Protein AF-A0A6G3WZG9-F1 (afdb_monomer_lite)

Structure (mmCIF, N/CA/C/O backbone):
data_AF-A0A6G3WZG9-F1
#
_entry.id   AF-A0A6G3WZG9-F1
#
loop_
_atom_site.group_PDB
_atom_site.id
_atom_site.type_symbol
_atom_site.label_atom_id
_atom_site.label_alt_id
_atom_site.label_comp_id
_atom_site.label_asym_id
_atom_site.label_entity_id
_atom_site.label_seq_id
_atom_site.pdbx_PDB_ins_code
_atom_site.Cartn_x
_atom_site.Cartn_y
_atom_site.Cartn_z
_atom_site.occupancy
_atom_site.B_iso_or_equiv
_atom_site.auth_seq_id
_atom_site.auth_comp_id
_atom_site.auth_asym_id
_atom_site.auth_atom_id
_atom_site.pdbx_PDB_model_num
ATOM 1 N N . GLU A 1 1 ? 1.146 6.046 -1.693 1.00 61.22 1 GLU A N 1
ATOM 2 C CA . GLU A 1 1 ? 2.500 6.052 -1.093 1.00 61.22 1 GLU A CA 1
ATOM 3 C C . GLU A 1 1 ? 3.085 7.460 -1.019 1.00 61.22 1 GLU A C 1
ATOM 5 O O . GLU A 1 1 ? 2.537 8.367 -1.633 1.00 61.22 1 GLU A O 1
ATOM 10 N N . GLY A 1 2 ? 4.173 7.631 -0.258 1.00 67.00 2 GLY A N 1
ATOM 11 C CA . GLY A 1 2 ? 5.075 8.790 -0.346 1.00 67.00 2 GLY A CA 1
ATOM 12 C C . GLY A 1 2 ? 4.648 10.094 0.324 1.00 67.00 2 GLY A C 1
ATOM 13 O O . GLY A 1 2 ? 5.417 11.047 0.303 1.00 67.00 2 GLY A O 1
ATOM 14 N N . VAL A 1 3 ? 3.491 10.124 0.986 1.00 78.00 3 VAL A N 1
ATOM 15 C CA . VAL A 1 3 ? 3.119 11.210 1.903 1.00 78.00 3 VAL A CA 1
ATOM 16 C C . VAL A 1 3 ? 3.317 10.735 3.342 1.00 78.00 3 VAL A C 1
ATOM 18 O O . VAL A 1 3 ? 2.882 9.639 3.723 1.00 78.00 3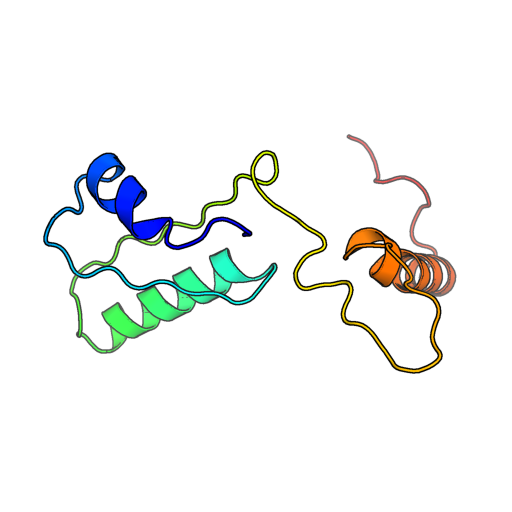 VAL A O 1
ATOM 21 N N . MET A 1 4 ? 4.010 11.544 4.143 1.00 81.62 4 MET A N 1
ATOM 22 C CA . MET A 1 4 ? 4.183 11.281 5.570 1.00 81.62 4 MET A CA 1
ATOM 23 C C . MET A 1 4 ? 2.895 11.608 6.323 1.00 81.62 4 MET A C 1
ATOM 25 O O . MET A 1 4 ? 2.277 12.637 6.085 1.00 81.62 4 MET A O 1
ATOM 29 N N . MET A 1 5 ? 2.506 10.699 7.218 1.00 86.50 5 MET A N 1
ATOM 30 C CA . MET A 1 5 ? 1.321 10.806 8.081 1.00 86.50 5 MET A CA 1
ATOM 31 C C . MET A 1 5 ? 0.026 11.318 7.398 1.00 86.50 5 MET A C 1
ATOM 33 O O . MET A 1 5 ? -0.577 12.280 7.882 1.00 86.50 5 MET A O 1
ATOM 37 N N . PRO A 1 6 ? -0.445 10.717 6.282 1.00 86.69 6 PRO A N 1
ATOM 38 C CA . PRO A 1 6 ? -1.661 11.167 5.615 1.00 86.69 6 PRO A CA 1
ATOM 39 C C . PRO A 1 6 ? -2.914 11.008 6.485 1.00 86.69 6 PRO A C 1
ATOM 41 O O . PRO A 1 6 ? -3.901 11.705 6.267 1.00 86.69 6 PRO A O 1
ATOM 44 N N . GLU A 1 7 ? -2.873 10.153 7.508 1.00 87.69 7 GLU A N 1
ATOM 45 C CA . GLU A 1 7 ? -3.929 10.011 8.508 1.00 87.69 7 GLU A CA 1
ATOM 46 C C . GLU A 1 7 ? -4.306 11.331 9.200 1.00 87.69 7 GLU A C 1
ATOM 48 O O . GLU A 1 7 ? -5.461 11.477 9.586 1.00 87.69 7 GLU A O 1
ATOM 53 N N . LEU A 1 8 ? -3.392 12.305 9.306 1.00 86.00 8 LEU A N 1
ATOM 54 C CA . LEU A 1 8 ? -3.664 13.581 9.977 1.00 86.00 8 LEU A CA 1
ATOM 55 C C . LEU A 1 8 ? -4.674 14.447 9.213 1.00 86.00 8 LEU A C 1
ATOM 57 O O . LEU A 1 8 ? -5.582 14.998 9.827 1.00 86.00 8 LEU A O 1
ATOM 61 N N . TYR A 1 9 ? -4.549 14.544 7.885 1.00 88.31 9 TYR A N 1
ATOM 62 C CA . TYR A 1 9 ? -5.513 15.293 7.068 1.00 88.31 9 TYR A CA 1
ATOM 63 C C . TYR A 1 9 ? -6.685 14.422 6.601 1.00 88.31 9 TYR A C 1
ATOM 65 O O . TYR A 1 9 ? -7.787 14.927 6.394 1.00 88.31 9 TYR A O 1
ATOM 73 N N . LEU A 1 10 ? -6.482 13.107 6.455 1.00 91.56 10 LEU A N 1
ATOM 74 C CA . LEU A 1 10 ? -7.559 12.189 6.083 1.00 91.56 10 LEU A CA 1
ATOM 75 C C . LEU A 1 10 ? -8.565 11.988 7.219 1.00 91.56 10 LEU A C 1
ATOM 77 O O . LEU A 1 10 ? -9.741 11.788 6.932 1.00 91.56 10 LEU A O 1
ATOM 81 N N . ALA A 1 11 ? -8.150 12.048 8.488 1.00 93.31 11 ALA A N 1
ATOM 82 C CA . ALA A 1 11 ? -9.076 11.878 9.607 1.00 93.31 11 ALA A CA 1
ATOM 83 C C . ALA A 1 11 ? -10.201 12.924 9.594 1.00 93.31 11 ALA A C 1
ATOM 85 O O . ALA A 1 11 ? -11.361 12.567 9.794 1.00 93.31 11 ALA A O 1
ATOM 86 N N . ASP A 1 12 ? -9.878 14.187 9.317 1.00 94.00 12 ASP A N 1
ATOM 87 C CA . ASP A 1 12 ? -10.875 15.253 9.188 1.00 94.00 12 ASP A CA 1
ATOM 88 C C . ASP A 1 12 ? -11.722 15.085 7.921 1.00 94.00 12 ASP A C 1
ATOM 90 O O . ASP A 1 12 ? -12.946 14.980 8.000 1.00 94.00 12 ASP A O 1
ATOM 94 N N . ALA A 1 13 ? -11.071 14.909 6.765 1.00 93.50 13 ALA A N 1
ATOM 95 C CA . ALA A 1 13 ? -11.748 14.748 5.476 1.00 93.50 13 ALA A CA 1
ATOM 96 C C . ALA A 1 13 ? -12.725 13.554 5.427 1.00 93.50 13 ALA A C 1
ATOM 98 O O . ALA A 1 13 ? -13.692 13.572 4.665 1.00 93.50 13 ALA A O 1
ATOM 99 N N . LEU A 1 14 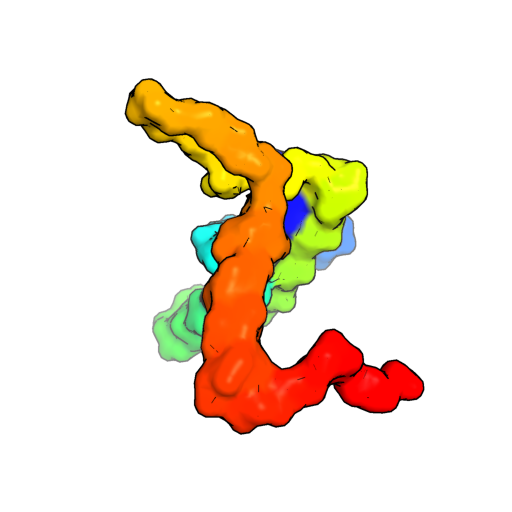? -12.484 12.513 6.230 1.00 93.88 14 LEU A N 1
ATOM 100 C CA . LEU A 1 14 ? -13.326 11.315 6.319 1.00 93.88 14 LEU A CA 1
ATOM 101 C C . LEU A 1 14 ? -14.363 11.372 7.456 1.00 93.88 14 LEU A C 1
ATOM 103 O O . LEU A 1 14 ? -15.089 10.395 7.659 1.00 93.88 14 LEU A O 1
ATOM 107 N N . GLY A 1 15 ? -14.427 12.454 8.241 1.00 94.81 15 GLY A N 1
ATOM 108 C CA . GLY A 1 15 ? -15.287 12.515 9.432 1.00 94.81 15 GLY A CA 1
ATOM 109 C C . GLY A 1 15 ? -14.915 11.461 10.488 1.00 94.81 15 GLY A C 1
ATOM 110 O O . GLY A 1 15 ? -15.776 10.868 11.157 1.00 94.81 15 GLY A O 1
ATOM 111 N N . ALA A 1 16 ? -13.621 11.163 10.593 1.00 94.69 16 ALA A N 1
ATOM 112 C CA . ALA A 1 16 ? -13.043 10.156 11.475 1.00 94.69 16 ALA A CA 1
ATOM 113 C C . ALA A 1 16 ? -12.278 10.758 12.667 1.00 94.69 16 ALA A C 1
ATOM 115 O O . ALA A 1 16 ? -11.655 10.013 13.421 1.00 94.69 16 ALA A O 1
ATOM 116 N N . VAL A 1 17 ? -12.347 12.078 12.880 1.00 94.62 17 VAL A N 1
ATOM 117 C CA . VAL A 1 17 ? -11.748 12.747 14.047 1.00 94.62 17 VAL A CA 1
ATOM 118 C C . VAL A 1 17 ? -12.196 12.063 15.343 1.00 94.62 17 VAL A C 1
ATOM 120 O O . VAL A 1 17 ? -13.384 11.839 15.572 1.00 94.62 17 VAL A O 1
ATOM 123 N N . GLY A 1 18 ? -11.224 11.691 16.180 1.00 93.38 18 GLY A N 1
ATOM 124 C CA . GLY A 1 18 ? -11.454 10.990 17.447 1.00 93.38 18 GLY A CA 1
ATOM 125 C C . GLY A 1 18 ? -11.732 9.485 17.327 1.00 93.38 18 GLY A C 1
ATOM 126 O O . GLY A 1 18 ? -11.862 8.820 18.354 1.00 93.38 18 GLY A O 1
ATOM 127 N N . LYS A 1 19 ? -11.801 8.918 16.114 1.00 94.50 19 LYS A N 1
ATOM 128 C CA . LYS A 1 19 ? -11.902 7.464 15.908 1.00 94.50 19 LYS A CA 1
ATOM 129 C C . LYS A 1 19 ? -10.506 6.831 15.807 1.00 94.50 19 LYS A C 1
ATOM 131 O O . LYS A 1 19 ? -9.579 7.483 15.327 1.00 94.50 19 LYS A O 1
ATOM 136 N N . PRO A 1 20 ? -10.341 5.557 16.210 1.00 93.50 20 PRO A N 1
ATOM 137 C CA . PRO A 1 20 ? -9.097 4.828 15.984 1.00 93.50 20 PRO A CA 1
ATOM 138 C C . PRO A 1 20 ? -8.732 4.788 14.495 1.00 93.50 20 PRO A C 1
ATOM 140 O O . PRO A 1 20 ? -9.554 4.411 13.660 1.00 93.50 20 PRO A O 1
ATOM 143 N N . MET A 1 21 ? -7.487 5.148 14.184 1.00 92.62 21 MET A N 1
ATOM 144 C CA . MET A 1 21 ? -6.925 5.132 12.834 1.00 92.62 21 MET A CA 1
ATOM 145 C C . MET A 1 21 ? -5.739 4.172 12.802 1.00 92.62 21 MET A C 1
ATOM 147 O O . MET A 1 21 ? -4.805 4.304 13.592 1.00 92.62 21 MET A O 1
ATOM 151 N N . LEU A 1 22 ? -5.772 3.210 11.881 1.00 93.25 22 LEU A N 1
ATOM 152 C CA . LEU A 1 22 ? -4.685 2.262 11.656 1.00 93.25 22 LEU A CA 1
ATOM 153 C C . LEU A 1 22 ? -4.150 2.436 10.239 1.00 93.25 22 LEU A C 1
ATOM 155 O O . LEU A 1 22 ? -4.893 2.315 9.266 1.00 93.25 22 LEU A O 1
ATOM 159 N N . ARG A 1 23 ? -2.845 2.679 10.124 1.00 91.62 23 ARG A N 1
ATOM 160 C CA . ARG A 1 23 ? -2.152 2.757 8.840 1.00 91.62 23 ARG A CA 1
ATOM 161 C C . ARG A 1 23 ? -1.520 1.410 8.498 1.00 91.62 23 ARG A C 1
ATOM 163 O O . ARG A 1 23 ? -0.759 0.863 9.289 1.00 91.62 23 ARG A O 1
ATOM 170 N N . VAL A 1 24 ? -1.787 0.917 7.290 1.00 93.06 24 VAL A N 1
ATOM 171 C CA . VAL A 1 24 ? -1.165 -0.288 6.719 1.00 93.06 24 VAL A CA 1
ATOM 172 C C . VAL A 1 24 ? -0.247 0.129 5.569 1.00 93.06 24 VAL A C 1
ATOM 174 O O . VAL A 1 24 ? -0.626 0.957 4.742 1.00 93.06 24 VAL A O 1
ATOM 177 N N . HIS A 1 25 ? 0.970 -0.421 5.518 1.00 88.69 25 HIS A N 1
ATOM 178 C CA . HIS A 1 25 ? 1.943 -0.121 4.465 1.00 88.69 25 HIS A CA 1
ATOM 179 C C . HIS A 1 25 ? 2.623 -1.397 3.957 1.00 88.69 25 HIS A C 1
ATOM 181 O O . HIS A 1 25 ? 3.425 -1.999 4.663 1.00 88.69 25 HIS A O 1
ATOM 187 N N . THR A 1 26 ? 2.316 -1.800 2.724 1.00 90.69 26 THR A N 1
ATOM 188 C CA . THR A 1 26 ? 2.811 -3.035 2.084 1.00 90.69 26 THR A CA 1
ATOM 189 C C . THR A 1 26 ? 3.150 -2.810 0.603 1.00 90.69 26 THR A C 1
ATOM 191 O O . THR A 1 26 ? 2.897 -3.654 -0.261 1.00 90.69 26 THR A O 1
ATOM 194 N N . ALA A 1 27 ? 3.713 -1.637 0.299 1.00 86.25 27 ALA A N 1
ATOM 195 C CA . ALA A 1 27 ? 4.031 -1.190 -1.056 1.00 86.25 27 ALA A CA 1
ATOM 196 C C . ALA A 1 27 ? 2.809 -1.255 -1.998 1.00 86.25 27 ALA A C 1
ATOM 198 O O . ALA A 1 27 ? 1.705 -0.866 -1.615 1.00 86.25 27 ALA A O 1
ATOM 199 N N . GLY A 1 28 ? 2.956 -1.815 -3.201 1.00 86.44 28 GLY A N 1
ATOM 200 C CA . GLY A 1 28 ? 1.862 -1.938 -4.175 1.00 86.44 28 GLY A CA 1
ATOM 201 C C . GLY A 1 28 ? 0.663 -2.787 -3.721 1.00 86.44 28 GLY A C 1
ATOM 202 O O . GLY A 1 28 ? -0.361 -2.798 -4.396 1.00 86.44 28 GLY A O 1
ATOM 203 N N . SER A 1 29 ? 0.749 -3.488 -2.583 1.00 92.94 29 SER A N 1
ATOM 204 C CA . SER A 1 29 ? -0.334 -4.341 -2.065 1.00 92.94 29 SER A CA 1
ATOM 205 C C . SER A 1 29 ? -1.186 -3.703 -0.959 1.00 92.94 29 SER A C 1
ATOM 207 O O . SER A 1 29 ? -2.077 -4.367 -0.425 1.00 92.94 29 SER A O 1
ATOM 209 N N . VAL A 1 30 ? -0.971 -2.416 -0.639 1.00 93.00 30 VAL A N 1
ATOM 210 C CA . VAL A 1 30 ? -1.637 -1.712 0.478 1.00 93.00 30 VAL A CA 1
ATOM 211 C C . VAL A 1 30 ? -3.150 -1.900 0.480 1.00 93.00 30 VAL A C 1
ATOM 213 O O . VAL A 1 30 ? -3.705 -2.223 1.527 1.00 93.00 30 VAL A O 1
ATOM 216 N N . GLY A 1 31 ? -3.829 -1.754 -0.662 1.00 94.12 31 GLY A N 1
ATOM 217 C CA . GLY A 1 31 ? -5.286 -1.920 -0.723 1.00 94.12 31 GLY A CA 1
ATOM 218 C C . GLY A 1 31 ? -5.754 -3.307 -0.274 1.00 94.12 31 GLY A C 1
ATOM 219 O O . GLY A 1 31 ? -6.618 -3.417 0.597 1.00 94.12 31 GLY A O 1
ATOM 220 N N . GLY A 1 32 ? -5.123 -4.363 -0.793 1.00 96.25 32 GLY A N 1
ATOM 221 C CA . GLY A 1 32 ? -5.431 -5.744 -0.416 1.00 96.25 32 GLY A CA 1
ATOM 222 C C . GLY A 1 32 ? -5.091 -6.037 1.044 1.00 96.25 32 GLY A C 1
ATOM 223 O O . GLY A 1 32 ? -5.931 -6.541 1.789 1.00 96.25 32 GLY A O 1
ATOM 224 N N . SER A 1 33 ? -3.892 -5.659 1.495 1.00 97.31 33 SER A N 1
ATOM 225 C CA . SER A 1 33 ? -3.480 -5.855 2.889 1.00 97.31 33 SER A CA 1
ATOM 226 C C . SER A 1 33 ? -4.388 -5.110 3.872 1.00 97.31 33 SER A C 1
ATOM 228 O O . SER A 1 33 ? -4.715 -5.652 4.923 1.00 97.31 33 SER A O 1
ATOM 230 N N . THR A 1 34 ? -4.849 -3.903 3.531 1.00 96.94 34 THR A N 1
ATOM 231 C CA . THR A 1 34 ? -5.754 -3.118 4.390 1.00 96.94 34 THR A CA 1
ATOM 232 C C . THR A 1 34 ? -7.114 -3.800 4.527 1.00 96.94 34 THR A C 1
ATOM 234 O O . THR A 1 34 ? -7.654 -3.866 5.632 1.00 96.94 34 THR A O 1
ATOM 237 N N . ALA A 1 35 ? -7.648 -4.364 3.438 1.00 97.56 35 ALA A N 1
ATOM 238 C CA . ALA A 1 35 ? -8.891 -5.134 3.478 1.00 97.56 35 ALA A CA 1
ATOM 239 C C . ALA A 1 35 ? -8.753 -6.390 4.355 1.00 97.56 35 ALA A C 1
ATOM 241 O O . ALA A 1 35 ? -9.627 -6.669 5.176 1.00 97.56 35 ALA A O 1
ATOM 242 N N . LEU A 1 36 ? -7.630 -7.108 4.247 1.00 98.06 36 LEU A N 1
ATOM 243 C CA . LEU A 1 36 ? -7.350 -8.278 5.086 1.00 98.06 36 LEU A CA 1
ATOM 244 C C . LEU A 1 36 ? -7.209 -7.910 6.569 1.00 98.06 36 LEU A C 1
ATOM 246 O O . LEU A 1 36 ? -7.739 -8.610 7.431 1.00 98.06 36 LEU A O 1
ATOM 250 N N . VAL A 1 37 ? -6.533 -6.806 6.892 1.00 98.06 37 VAL A N 1
ATOM 251 C CA . VAL A 1 37 ? -6.431 -6.316 8.276 1.00 98.06 37 VAL A CA 1
ATOM 252 C C . VAL A 1 37 ? -7.815 -5.974 8.835 1.00 98.06 37 VAL A C 1
ATOM 254 O O . VAL A 1 37 ? -8.152 -6.411 9.934 1.00 98.06 37 VAL A O 1
ATOM 257 N N . ALA A 1 38 ? -8.649 -5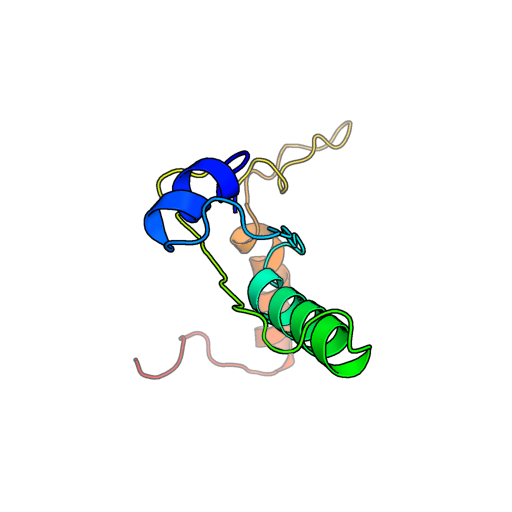.263 8.074 1.00 98.12 38 ALA A N 1
ATOM 258 C CA . ALA A 1 38 ? -10.007 -4.931 8.499 1.00 98.12 38 ALA A CA 1
ATOM 259 C C . ALA A 1 38 ? -10.878 -6.180 8.709 1.00 98.12 38 ALA A C 1
ATOM 261 O O . ALA A 1 38 ? -11.574 -6.277 9.722 1.00 98.12 38 ALA A O 1
ATOM 262 N N . ALA A 1 39 ? -10.791 -7.161 7.805 1.00 98.38 39 ALA A N 1
ATOM 263 C CA . ALA A 1 39 ? -11.483 -8.439 7.946 1.00 98.38 39 ALA A CA 1
ATOM 264 C C . ALA A 1 39 ? -11.080 -9.159 9.243 1.00 98.38 39 ALA A C 1
ATOM 266 O O . ALA A 1 39 ? -11.949 -9.635 9.972 1.00 98.38 39 ALA A O 1
ATOM 267 N N . ASN A 1 40 ? -9.786 -9.166 9.581 1.00 98.44 40 ASN A N 1
ATOM 268 C CA . ASN A 1 40 ? -9.297 -9.738 10.836 1.00 98.44 40 ASN A CA 1
ATOM 269 C C . ASN A 1 40 ? -9.827 -8.991 12.070 1.00 98.44 40 ASN A C 1
ATOM 271 O O . ASN A 1 40 ? -10.234 -9.636 13.033 1.00 98.44 40 ASN A O 1
ATOM 275 N N . LEU A 1 41 ? -9.887 -7.654 12.048 1.00 98.38 41 LEU A N 1
ATOM 276 C CA . LEU A 1 41 ? -10.429 -6.858 13.162 1.00 98.38 41 LEU A CA 1
ATOM 277 C C . LEU A 1 41 ? -11.919 -7.133 13.411 1.00 98.38 41 LEU A C 1
ATOM 279 O O . LEU A 1 41 ? -12.351 -7.193 14.566 1.00 98.38 41 LEU A O 1
ATOM 283 N N . VAL A 1 42 ? -12.695 -7.325 12.341 1.00 98.44 42 VAL A N 1
ATOM 284 C CA . VAL A 1 42 ? -14.114 -7.699 12.436 1.00 98.44 42 VAL A CA 1
ATOM 285 C C . VAL A 1 42 ? -14.264 -9.143 12.916 1.00 98.44 42 VAL A C 1
ATOM 287 O O . VAL A 1 42 ? -15.022 -9.400 13.852 1.00 98.44 42 VAL A O 1
ATOM 290 N N . ALA A 1 43 ? -13.515 -10.083 12.334 1.00 98.62 43 ALA A N 1
ATOM 291 C CA . ALA A 1 43 ? -13.568 -11.500 12.698 1.00 98.62 43 ALA A CA 1
ATOM 292 C C . ALA A 1 43 ? -13.162 -11.744 14.162 1.00 98.62 43 ALA A C 1
ATOM 294 O O . ALA A 1 43 ? -13.815 -12.513 14.867 1.00 98.62 43 ALA A O 1
ATOM 295 N N . ALA A 1 44 ? -12.144 -11.029 14.649 1.00 98.56 44 ALA A N 1
ATOM 296 C CA . ALA A 1 44 ? -11.698 -11.065 16.040 1.00 98.56 44 ALA A CA 1
ATOM 297 C C . ALA A 1 44 ? -12.621 -10.292 17.005 1.00 98.56 44 ALA A C 1
ATOM 299 O O . ALA A 1 44 ? -12.340 -10.232 18.200 1.00 98.56 44 ALA A O 1
ATOM 300 N N . ARG A 1 45 ? -13.715 -9.692 16.506 1.00 98.06 45 ARG A N 1
ATOM 301 C CA . ARG A 1 45 ? -14.667 -8.862 17.267 1.00 98.06 45 ARG A CA 1
ATOM 302 C C . ARG A 1 45 ? -14.028 -7.672 17.994 1.00 98.06 45 ARG A C 1
ATOM 304 O O . ARG A 1 45 ? -14.610 -7.154 18.943 1.00 98.06 45 ARG A O 1
ATOM 311 N N . VAL A 1 46 ? -12.872 -7.203 17.525 1.00 98.19 46 VAL A N 1
ATOM 312 C CA . VAL A 1 46 ? -12.233 -5.978 18.033 1.00 98.19 46 VAL A CA 1
ATOM 313 C C . VAL A 1 46 ? -13.102 -4.767 17.689 1.00 98.19 46 VAL A C 1
ATOM 315 O O . VAL A 1 46 ? -13.319 -3.884 18.519 1.00 98.19 46 VAL A O 1
ATOM 318 N N . HIS A 1 47 ? -13.663 -4.755 16.476 1.00 97.69 47 HIS A N 1
ATOM 319 C CA . HIS A 1 47 ? -14.604 -3.738 16.015 1.00 97.69 47 HIS A CA 1
ATOM 320 C C . HIS A 1 47 ? -15.798 -4.379 15.302 1.00 97.69 47 HIS A C 1
ATOM 322 O O . HIS A 1 47 ? -15.644 -5.337 14.551 1.00 97.69 47 HIS A O 1
ATOM 328 N N . ARG A 1 48 ? -17.000 -3.817 15.490 1.00 97.75 48 ARG A N 1
ATOM 329 C CA . ARG A 1 48 ? -18.218 -4.264 14.783 1.00 97.75 48 ARG A CA 1
ATOM 330 C C . ARG A 1 48 ? -18.210 -3.875 13.302 1.00 97.75 48 ARG A C 1
ATOM 332 O O . ARG A 1 48 ? -18.796 -4.563 12.472 1.00 97.75 48 ARG A O 1
ATOM 339 N N . THR A 1 49 ? -17.595 -2.743 12.977 1.00 96.81 49 THR A N 1
ATOM 340 C CA . THR A 1 49 ? -17.541 -2.189 11.622 1.00 96.81 49 THR A CA 1
ATOM 341 C C . THR A 1 49 ? -16.236 -1.424 11.467 1.00 96.81 49 THR A C 1
ATOM 343 O O . THR A 1 49 ? -15.842 -0.696 12.378 1.00 96.81 49 THR A O 1
ATOM 346 N N . VAL A 1 50 ? -15.576 -1.594 10.324 1.00 97.75 50 VAL A N 1
ATOM 347 C CA . VAL A 1 50 ? -14.311 -0.937 9.982 1.00 97.75 50 VAL A CA 1
ATOM 348 C C . VAL A 1 50 ? -14.457 -0.321 8.592 1.00 97.75 50 VAL A C 1
ATOM 350 O O . VAL A 1 50 ? -14.948 -0.984 7.682 1.00 97.75 50 VAL A O 1
ATOM 353 N N . LEU A 1 51 ? -14.044 0.939 8.431 1.00 96.38 51 LEU A N 1
ATOM 354 C CA . LEU A 1 51 ? -13.898 1.572 7.120 1.00 96.38 51 LEU A CA 1
ATOM 355 C C . LEU A 1 51 ? -12.484 1.299 6.599 1.00 96.38 51 LEU A C 1
ATOM 357 O O . LEU A 1 51 ? -11.504 1.661 7.247 1.00 96.38 51 LEU A O 1
ATOM 361 N N . THR A 1 52 ? -12.386 0.686 5.424 1.00 96.19 52 THR A N 1
ATOM 362 C CA . THR A 1 52 ? -11.117 0.440 4.734 1.00 96.19 52 THR A CA 1
ATOM 363 C C . THR A 1 52 ? -10.963 1.422 3.584 1.00 96.19 52 THR A C 1
ATOM 365 O O . THR A 1 52 ? -11.841 1.515 2.730 1.00 96.19 52 THR A O 1
ATOM 368 N N . LEU A 1 53 ? -9.833 2.128 3.544 1.00 93.62 53 LEU A N 1
ATOM 369 C CA . LEU A 1 53 ? -9.496 3.069 2.482 1.00 93.62 53 LEU A CA 1
ATOM 370 C C . LEU A 1 53 ? -8.044 2.853 2.046 1.00 93.62 53 LEU A C 1
ATOM 372 O O . LEU A 1 53 ? -7.154 2.716 2.882 1.00 93.62 53 LEU A O 1
ATOM 376 N N . ALA A 1 54 ? -7.815 2.845 0.736 1.00 92.50 54 ALA A N 1
ATOM 377 C CA . ALA A 1 54 ? -6.488 2.921 0.143 1.00 92.50 54 ALA A CA 1
ATOM 378 C C . ALA A 1 54 ? -6.376 4.248 -0.608 1.00 92.50 54 ALA A C 1
ATOM 380 O O . ALA A 1 54 ? -7.289 4.628 -1.337 1.00 92.50 54 ALA A O 1
ATOM 381 N N . PHE A 1 55 ? -5.269 4.957 -0.406 1.00 88.38 55 PHE A N 1
ATOM 382 C CA . PHE A 1 55 ? -5.051 6.279 -0.975 1.00 88.38 55 PHE A CA 1
ATOM 383 C C . PHE A 1 55 ? -3.650 6.390 -1.565 1.00 88.38 55 PHE A C 1
ATOM 385 O O . PHE A 1 55 ? -2.650 6.000 -0.949 1.00 88.38 55 PHE A O 1
ATOM 392 N N . GLU A 1 56 ? -3.582 6.987 -2.747 1.00 88.25 56 GLU A N 1
ATOM 393 C CA . GLU A 1 56 ? -2.335 7.317 -3.404 1.00 88.25 56 GLU A CA 1
ATOM 394 C C . GLU A 1 56 ? -2.461 8.635 -4.163 1.00 88.25 56 GLU A C 1
ATOM 396 O O . GLU A 1 56 ? -3.389 8.838 -4.940 1.00 88.25 56 GLU A O 1
ATOM 401 N N . LYS A 1 57 ? -1.489 9.523 -3.947 1.00 87.25 57 LYS A N 1
ATOM 402 C CA . LYS A 1 57 ? -1.345 10.776 -4.682 1.00 87.25 57 LYS A CA 1
ATOM 403 C C . LYS A 1 57 ? 0.073 10.867 -5.215 1.00 87.25 57 LYS A C 1
ATOM 405 O O . LYS A 1 57 ? 0.931 11.548 -4.662 1.00 87.25 57 LYS A O 1
ATOM 410 N N . GLN A 1 58 ? 0.325 10.104 -6.276 1.00 83.69 58 GLN A N 1
ATOM 411 C CA . GLN A 1 58 ? 1.667 9.939 -6.834 1.00 83.69 58 GLN A CA 1
ATOM 412 C C . GLN A 1 58 ? 2.271 11.270 -7.321 1.00 83.69 58 GLN A C 1
ATOM 414 O O . GLN A 1 58 ? 3.485 11.430 -7.294 1.00 83.69 58 GLN A O 1
ATOM 419 N N . SER A 1 59 ? 1.435 12.247 -7.694 1.00 87.88 59 SER A N 1
ATOM 420 C CA . SER A 1 59 ? 1.865 13.596 -8.091 1.00 87.88 59 SER A CA 1
ATOM 421 C C . SER A 1 59 ? 2.539 14.400 -6.973 1.00 87.88 59 SER A C 1
ATOM 423 O O . SER A 1 59 ? 3.233 15.366 -7.261 1.00 87.88 59 SER A O 1
ATOM 425 N N . GLU A 1 60 ? 2.326 14.029 -5.708 1.00 87.00 60 GLU A N 1
ATOM 426 C CA . GLU A 1 60 ? 2.910 14.677 -4.521 1.00 87.00 60 GLU A CA 1
ATOM 427 C C . GLU A 1 60 ? 3.815 13.707 -3.744 1.00 87.00 60 GLU A C 1
ATOM 429 O O . GLU A 1 60 ? 4.039 13.856 -2.545 1.00 87.00 60 GLU A O 1
ATOM 434 N N . SER A 1 61 ? 4.316 12.679 -4.427 1.00 76.62 61 SER A N 1
ATOM 435 C CA . SER A 1 61 ? 5.144 11.616 -3.864 1.00 76.62 61 SER A CA 1
ATOM 436 C C . SER A 1 61 ? 6.530 11.615 -4.508 1.00 76.62 61 SER A C 1
ATOM 438 O O . SER A 1 61 ? 6.723 12.093 -5.624 1.00 76.62 61 SER A O 1
ATOM 440 N N . ASN A 1 62 ? 7.501 11.006 -3.828 1.00 77.25 62 ASN A N 1
ATOM 441 C CA . ASN A 1 62 ? 8.756 10.589 -4.439 1.00 77.25 62 ASN A CA 1
ATOM 442 C C . ASN A 1 62 ? 8.733 9.068 -4.651 1.00 77.25 62 ASN A C 1
ATOM 444 O O . ASN A 1 62 ? 9.133 8.305 -3.770 1.00 77.25 62 ASN A O 1
ATOM 448 N N . ALA A 1 63 ? 8.299 8.632 -5.838 1.00 71.56 63 ALA A N 1
ATOM 449 C CA . ALA A 1 63 ? 8.197 7.212 -6.201 1.00 71.56 63 ALA A CA 1
ATOM 450 C C . ALA A 1 63 ? 9.542 6.454 -6.147 1.00 71.56 63 ALA A C 1
ATOM 452 O O . ALA A 1 63 ? 9.568 5.227 -6.150 1.00 71.56 63 ALA A O 1
ATOM 453 N N . MET A 1 64 ? 10.669 7.169 -6.078 1.00 71.69 64 MET A N 1
ATOM 454 C CA . MET A 1 64 ? 12.011 6.586 -6.038 1.00 71.69 64 MET A CA 1
ATOM 455 C C . MET A 1 64 ? 12.540 6.361 -4.621 1.00 71.69 64 MET A C 1
ATOM 457 O O . MET A 1 64 ? 13.479 5.581 -4.449 1.00 71.69 64 MET A O 1
ATOM 461 N N . TRP A 1 65 ? 11.934 7.005 -3.616 1.00 65.00 65 TRP A N 1
ATOM 462 C CA . TRP A 1 65 ? 12.431 7.074 -2.237 1.00 65.00 65 TRP A CA 1
ATOM 463 C C . TRP A 1 65 ? 12.699 5.698 -1.605 1.00 65.00 65 TRP A C 1
ATOM 465 O O . TRP A 1 65 ? 13.682 5.533 -0.891 1.00 65.00 65 TRP A O 1
ATOM 475 N N . GLY A 1 66 ? 11.864 4.697 -1.901 1.00 67.38 66 GLY A N 1
ATOM 476 C CA . GLY A 1 66 ? 12.015 3.330 -1.384 1.00 67.38 66 GLY A CA 1
ATOM 477 C C . GLY A 1 66 ? 12.624 2.322 -2.362 1.00 67.38 66 GLY A C 1
ATOM 478 O O . GLY A 1 66 ? 12.803 1.165 -1.998 1.00 67.38 66 GLY A O 1
ATOM 479 N N . LEU A 1 67 ? 12.909 2.727 -3.602 1.00 70.12 67 LEU A N 1
ATOM 480 C CA . LEU A 1 67 ? 13.248 1.805 -4.696 1.00 70.12 67 LEU A CA 1
ATOM 481 C C . LEU A 1 67 ? 14.676 1.977 -5.224 1.00 70.12 67 LEU A C 1
ATOM 483 O O . LEU A 1 67 ? 15.156 1.129 -5.968 1.00 70.12 67 LEU A O 1
ATOM 487 N N . SER A 1 68 ? 15.368 3.052 -4.841 1.00 66.25 68 SER A N 1
ATOM 488 C CA . SER A 1 68 ? 16.761 3.319 -5.235 1.00 66.25 68 SER A CA 1
ATOM 489 C C . SER A 1 68 ? 17.690 3.344 -4.024 1.00 66.25 68 SER A C 1
ATOM 491 O O . SER A 1 68 ? 18.320 4.359 -3.735 1.00 66.25 68 SER A O 1
ATOM 493 N N . LEU A 1 69 ? 17.759 2.230 -3.292 1.00 67.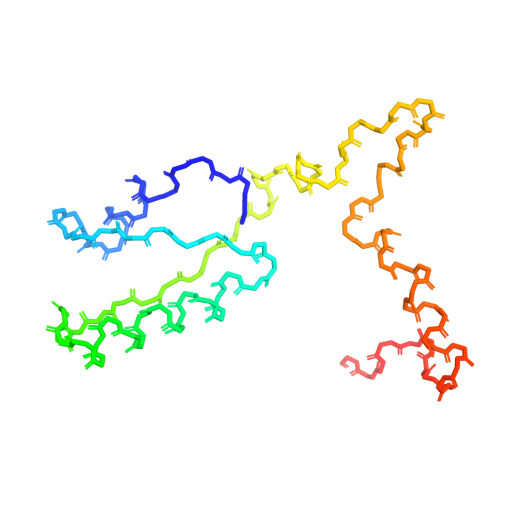69 69 LEU A N 1
ATOM 494 C CA . LEU A 1 69 ? 18.706 2.105 -2.185 1.00 67.69 69 LEU A CA 1
ATOM 495 C C . LEU A 1 69 ? 20.151 2.118 -2.721 1.00 67.69 69 LEU A C 1
ATOM 497 O O . LEU A 1 69 ? 20.430 1.446 -3.718 1.00 67.69 69 LEU A O 1
ATOM 501 N N . PRO A 1 70 ? 21.078 2.855 -2.083 1.00 70.69 70 PRO A N 1
ATOM 502 C CA . PRO A 1 70 ? 22.476 2.852 -2.486 1.00 70.69 70 PRO A CA 1
ATOM 503 C C . PRO A 1 70 ? 23.087 1.475 -2.206 1.00 70.69 70 PRO A C 1
ATOM 505 O O . PRO A 1 70 ? 23.247 1.074 -1.054 1.00 70.69 70 PRO A O 1
ATOM 508 N N . VAL A 1 71 ? 23.437 0.751 -3.268 1.00 79.12 71 VAL A N 1
ATOM 509 C CA . VAL A 1 71 ? 24.207 -0.495 -3.180 1.00 79.12 71 VAL A CA 1
ATOM 510 C C . VAL A 1 71 ? 25.687 -0.145 -3.387 1.00 79.12 71 VAL A C 1
ATOM 512 O O . VAL A 1 71 ? 26.009 0.488 -4.398 1.00 79.12 71 VAL A O 1
ATOM 515 N N . PRO A 1 72 ? 26.599 -0.504 -2.460 1.00 85.00 72 PRO A N 1
ATOM 516 C CA . PRO A 1 72 ? 28.020 -0.195 -2.601 1.00 85.00 72 PRO A CA 1
ATOM 517 C C . PRO A 1 72 ? 28.587 -0.678 -3.938 1.00 85.00 72 PRO A C 1
ATOM 519 O O . PRO A 1 72 ? 28.338 -1.808 -4.351 1.00 85.00 72 PRO A O 1
ATOM 522 N N . PHE A 1 73 ? 29.370 0.183 -4.593 1.00 86.25 73 PHE A N 1
ATOM 523 C CA . PHE A 1 73 ? 30.049 -0.098 -5.867 1.00 86.25 73 PHE A CA 1
ATOM 524 C C . PHE A 1 73 ? 29.121 -0.401 -7.059 1.00 86.25 73 PHE A C 1
ATOM 526 O O . PHE A 1 73 ? 29.594 -0.864 -8.096 1.00 86.25 73 PHE A O 1
ATOM 533 N N . GLN A 1 74 ? 27.824 -0.096 -6.956 1.00 80.25 74 GLN A N 1
ATOM 534 C CA . GLN A 1 74 ? 26.863 -0.235 -8.048 1.00 80.25 74 GLN A CA 1
ATOM 535 C C . GLN A 1 74 ? 26.377 1.139 -8.522 1.00 80.25 74 GLN A C 1
ATOM 537 O O . GLN A 1 74 ? 26.061 2.016 -7.718 1.00 80.25 74 GLN A O 1
ATOM 542 N N . GLN A 1 75 ? 26.282 1.327 -9.841 1.00 76.94 75 GLN A N 1
ATOM 543 C CA . GLN A 1 75 ? 25.653 2.522 -10.404 1.00 76.94 75 GLN A CA 1
ATOM 544 C C . GLN A 1 75 ? 24.163 2.569 -10.012 1.00 76.94 75 GLN A C 1
ATOM 546 O O . GLN A 1 75 ? 23.468 1.557 -10.170 1.00 76.94 75 GLN A O 1
ATOM 551 N N . PRO A 1 76 ? 23.647 3.712 -9.516 1.00 70.31 76 PRO A N 1
ATOM 552 C CA . PRO A 1 76 ? 22.226 3.865 -9.236 1.00 70.31 76 PRO A CA 1
ATOM 553 C C . PRO A 1 76 ? 21.407 3.665 -10.513 1.00 70.31 76 PRO A C 1
ATOM 555 O O . PRO A 1 76 ? 21.530 4.422 -11.469 1.00 70.31 76 PRO A O 1
ATOM 558 N N . LEU A 1 77 ? 20.550 2.642 -10.523 1.00 70.75 77 LEU A N 1
ATOM 559 C CA . LEU A 1 77 ? 19.732 2.301 -11.689 1.00 70.75 77 LEU A CA 1
ATOM 560 C C . LEU A 1 77 ? 18.656 3.357 -11.993 1.00 70.75 77 LEU A C 1
ATOM 562 O O . LEU A 1 77 ? 18.174 3.397 -13.117 1.00 70.75 77 LEU A O 1
ATOM 566 N N . LEU A 1 78 ? 18.274 4.187 -11.007 1.00 70.00 78 LEU A N 1
ATOM 567 C CA . LEU A 1 78 ? 17.244 5.240 -11.102 1.00 70.00 78 LEU A CA 1
ATOM 568 C C . LEU A 1 78 ? 15.978 4.803 -11.873 1.00 70.00 78 LEU A C 1
ATOM 570 O O . LEU A 1 78 ? 15.301 5.608 -12.504 1.00 70.00 78 LEU A O 1
ATOM 574 N N . ALA A 1 79 ? 15.646 3.514 -11.804 1.00 72.50 79 ALA A N 1
ATOM 575 C CA . ALA A 1 79 ? 14.718 2.875 -12.730 1.00 72.50 79 ALA A CA 1
ATOM 576 C C . ALA A 1 79 ? 13.267 2.832 -12.210 1.00 72.50 79 ALA A C 1
ATOM 578 O O . ALA A 1 79 ? 12.336 2.560 -12.970 1.00 72.50 79 ALA A O 1
ATOM 579 N N . GLY A 1 80 ? 13.067 3.068 -10.907 1.00 78.69 80 GLY A N 1
ATOM 580 C CA . GLY A 1 80 ? 11.789 2.860 -10.223 1.00 78.69 80 GLY A CA 1
ATOM 581 C C . GLY A 1 80 ? 11.294 1.417 -10.345 1.00 78.69 80 GLY A C 1
ATOM 582 O O . GLY A 1 80 ? 11.983 0.546 -10.877 1.00 78.69 80 GLY A O 1
ATOM 583 N N . ALA A 1 81 ? 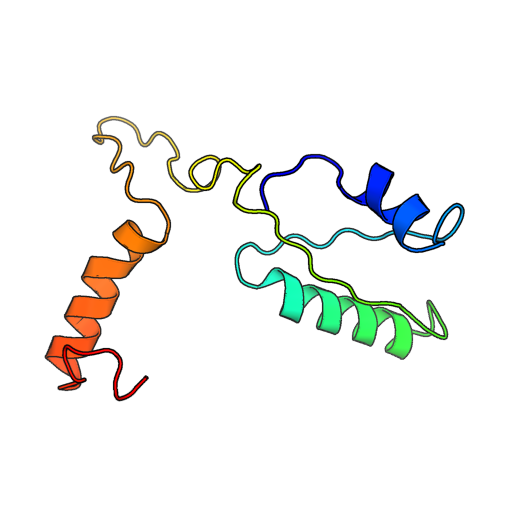10.075 1.141 -9.879 1.00 79.44 81 ALA A N 1
ATOM 584 C CA . ALA A 1 81 ? 9.506 -0.206 -9.982 1.00 79.44 81 ALA A CA 1
ATOM 585 C C . ALA A 1 81 ? 9.389 -0.639 -11.453 1.00 79.44 81 ALA A C 1
ATOM 587 O O . ALA A 1 81 ? 9.777 -1.749 -11.808 1.00 79.44 81 ALA A O 1
ATOM 588 N N . GLY A 1 82 ? 8.920 0.260 -12.325 1.00 81.44 82 GLY A N 1
ATOM 589 C CA . GLY A 1 82 ? 8.737 -0.025 -13.749 1.00 81.44 82 GLY A CA 1
ATOM 590 C C . GLY A 1 82 ? 10.022 -0.476 -14.442 1.00 81.44 82 GLY A C 1
ATOM 591 O O . GLY A 1 82 ? 10.025 -1.502 -15.121 1.00 81.44 82 GLY A O 1
ATOM 592 N N . GLY A 1 83 ? 11.132 0.234 -14.235 1.00 83.12 83 GLY A N 1
ATOM 593 C CA . GLY A 1 83 ? 12.406 -0.141 -14.837 1.00 83.12 83 GLY A CA 1
ATOM 594 C C . GLY A 1 83 ? 13.046 -1.380 -14.200 1.00 83.12 83 GLY A C 1
ATOM 595 O O . GLY A 1 83 ? 13.685 -2.148 -14.916 1.00 83.12 83 GLY A O 1
ATOM 596 N N . PHE A 1 84 ? 12.801 -1.655 -12.911 1.00 81.75 84 PHE A N 1
ATOM 597 C CA . PHE A 1 84 ? 13.181 -2.931 -12.284 1.00 81.75 84 PHE A CA 1
ATOM 598 C C . PHE A 1 84 ? 12.419 -4.123 -12.874 1.00 81.75 84 PHE A C 1
ATOM 600 O O . PHE A 1 84 ? 13.011 -5.167 -13.143 1.00 81.75 84 PHE A O 1
ATOM 607 N N . PHE A 1 85 ? 11.111 -3.985 -13.101 1.00 86.81 85 PHE A N 1
ATOM 608 C CA . PHE A 1 85 ? 10.292 -5.071 -13.640 1.00 86.81 85 PHE A CA 1
ATOM 609 C C . PHE A 1 85 ? 10.427 -5.237 -15.154 1.00 86.81 85 PHE A C 1
ATOM 611 O O . PHE A 1 85 ? 10.179 -6.334 -15.654 1.00 86.81 85 PHE A O 1
ATOM 618 N N . ALA A 1 86 ? 10.855 -4.209 -15.893 1.00 90.00 86 ALA A N 1
ATOM 619 C CA . ALA A 1 86 ? 10.920 -4.254 -17.353 1.00 90.00 86 ALA A CA 1
ATOM 620 C C . ALA A 1 86 ? 11.700 -5.472 -17.902 1.00 90.00 86 ALA A C 1
ATOM 622 O O . ALA A 1 86 ? 11.136 -6.184 -18.737 1.00 90.00 86 ALA A O 1
ATOM 623 N N . PRO A 1 87 ? 12.919 -5.819 -17.434 1.00 91.00 87 PRO A N 1
ATOM 624 C CA . PRO A 1 87 ? 13.620 -7.015 -17.908 1.00 91.00 87 PRO A CA 1
ATOM 625 C C . PRO A 1 87 ? 12.865 -8.316 -17.613 1.00 91.00 87 PRO A C 1
ATOM 627 O O . PRO A 1 87 ? 12.836 -9.213 -18.458 1.00 91.00 87 PRO A O 1
ATOM 630 N N . HIS A 1 88 ? 12.218 -8.411 -16.446 1.00 92.50 88 HIS A N 1
ATOM 631 C CA . HIS A 1 88 ? 11.427 -9.577 -16.048 1.00 92.50 88 HIS A CA 1
ATOM 632 C C . HIS A 1 88 ? 10.173 -9.734 -16.913 1.00 92.50 88 HIS A C 1
ATOM 634 O O . HIS A 1 88 ? 9.901 -10.833 -17.398 1.00 92.50 88 HIS A O 1
ATOM 640 N N . VAL A 1 89 ? 9.457 -8.638 -17.177 1.00 92.81 89 VAL A N 1
ATOM 641 C CA . VAL A 1 89 ? 8.295 -8.619 -18.077 1.00 92.81 89 VAL A CA 1
ATOM 642 C C . VAL A 1 89 ? 8.717 -9.003 -19.496 1.00 92.81 89 VAL A C 1
ATOM 644 O O . VAL A 1 89 ? 8.097 -9.872 -20.104 1.00 92.81 89 VAL A O 1
ATOM 647 N N . ARG A 1 90 ? 9.826 -8.456 -20.012 1.00 92.75 90 ARG A N 1
ATOM 648 C CA . ARG A 1 90 ? 10.344 -8.833 -21.341 1.00 92.75 90 ARG A CA 1
ATOM 649 C C . ARG A 1 90 ? 10.769 -10.300 -21.410 1.00 92.75 90 ARG A C 1
ATOM 651 O O . ARG A 1 90 ? 10.528 -10.956 -22.421 1.00 92.75 90 ARG A O 1
ATOM 658 N N . ALA A 1 91 ? 11.381 -10.837 -20.355 1.00 95.75 91 ALA A N 1
ATOM 659 C CA . ALA A 1 91 ? 11.716 -12.257 -20.282 1.00 95.75 91 ALA A CA 1
ATOM 660 C C . ALA A 1 91 ? 10.463 -13.144 -20.231 1.00 95.75 91 ALA A C 1
ATOM 662 O O . ALA A 1 91 ? 10.442 -14.198 -20.867 1.00 95.75 91 ALA A O 1
ATOM 663 N N . TYR A 1 92 ? 9.419 -12.716 -19.515 1.00 95.25 92 TYR A N 1
ATOM 664 C CA . TYR A 1 92 ? 8.120 -13.384 -19.503 1.00 95.25 92 TYR A CA 1
ATOM 665 C C . TYR A 1 92 ? 7.513 -13.427 -20.907 1.00 95.25 92 TYR A C 1
ATOM 667 O O . TYR A 1 92 ? 7.222 -14.518 -21.385 1.00 95.25 92 TYR A O 1
ATOM 675 N N . MET A 1 93 ? 7.423 -12.286 -21.598 1.00 95.25 93 MET A N 1
ATOM 676 C CA . MET A 1 93 ? 6.856 -12.208 -22.950 1.00 95.25 93 MET A CA 1
ATOM 677 C C . MET A 1 93 ? 7.572 -13.137 -23.934 1.00 95.25 93 MET A C 1
ATOM 679 O O . MET A 1 93 ? 6.920 -13.915 -24.622 1.00 95.25 93 MET A O 1
ATOM 683 N N . ARG A 1 94 ? 8.916 -13.142 -23.935 1.00 95.94 94 ARG A N 1
ATOM 684 C CA . ARG A 1 94 ? 9.706 -14.059 -24.779 1.00 95.94 94 ARG A CA 1
ATOM 685 C C . ARG A 1 94 ? 9.435 -15.533 -24.481 1.00 95.94 94 ARG A C 1
ATOM 687 O O . ARG A 1 94 ? 9.476 -16.351 -25.390 1.00 95.94 94 ARG A O 1
ATOM 694 N N . ARG A 1 95 ? 9.207 -15.882 -23.211 1.00 97.56 95 ARG A N 1
ATOM 695 C CA . ARG A 1 95 ? 8.964 -17.268 -22.784 1.00 97.56 95 ARG A CA 1
ATOM 696 C C . ARG A 1 95 ? 7.552 -17.749 -23.091 1.00 97.56 95 ARG A C 1
ATOM 698 O O . ARG A 1 95 ? 7.372 -18.939 -23.318 1.00 97.56 95 ARG A O 1
ATOM 705 N N . THR A 1 96 ? 6.565 -16.863 -23.022 1.00 96.81 96 THR A N 1
ATOM 706 C CA . THR A 1 96 ? 5.149 -17.231 -23.145 1.00 96.81 96 THR A CA 1
ATOM 707 C C . THR A 1 96 ? 4.555 -16.909 -24.510 1.00 96.81 96 THR A C 1
ATOM 709 O O . THR A 1 96 ? 3.455 -17.367 -24.800 1.00 96.81 96 THR A O 1
ATOM 712 N N . GLY A 1 97 ? 5.253 -16.130 -25.342 1.00 94.81 97 GLY A N 1
ATOM 713 C CA . GLY A 1 97 ? 4.693 -15.590 -26.580 1.00 94.81 97 GLY A CA 1
ATOM 714 C C . GLY A 1 97 ? 3.624 -14.523 -26.328 1.00 94.81 97 GLY A C 1
ATOM 715 O O . GLY A 1 97 ? 2.766 -14.313 -27.182 1.00 94.81 97 GLY A O 1
ATOM 716 N N . ALA A 1 98 ? 3.632 -13.880 -25.151 1.00 93.31 98 ALA A N 1
ATOM 717 C CA . ALA A 1 98 ? 2.675 -12.820 -24.846 1.00 93.31 98 ALA A CA 1
ATOM 718 C C . ALA A 1 98 ? 2.832 -11.646 -25.839 1.00 93.31 98 ALA A C 1
ATOM 720 O O . ALA A 1 98 ? 3.970 -11.304 -26.173 1.00 93.31 98 ALA A O 1
ATOM 721 N N . PRO A 1 99 ? 1.727 -11.016 -26.288 1.00 90.81 99 PRO A N 1
ATOM 722 C CA . PRO A 1 99 ? 1.779 -9.928 -27.263 1.00 90.81 99 PRO A CA 1
ATOM 723 C C . PRO A 1 99 ? 2.603 -8.727 -26.789 1.00 90.81 99 PRO A C 1
ATOM 725 O O . PRO A 1 99 ? 2.602 -8.392 -25.606 1.00 90.81 99 PRO A O 1
ATOM 728 N N . ASP A 1 100 ? 3.247 -8.035 -27.733 1.00 87.06 100 ASP A N 1
ATOM 729 C CA . ASP A 1 100 ? 4.034 -6.827 -27.444 1.00 87.06 100 ASP A CA 1
ATOM 730 C C . ASP A 1 100 ? 3.183 -5.610 -27.058 1.00 87.06 100 ASP A C 1
ATOM 732 O O . ASP A 1 100 ? 3.640 -4.736 -26.315 1.00 87.06 100 ASP A O 1
ATOM 736 N N . ALA A 1 101 ? 1.947 -5.559 -27.551 1.00 84.19 101 ALA A N 1
ATOM 737 C CA . ALA A 1 101 ? 0.974 -4.526 -27.227 1.00 84.19 101 ALA A CA 1
ATOM 738 C C . ALA A 1 101 ? 0.127 -4.921 -26.006 1.00 84.19 101 ALA A C 1
ATOM 740 O O . ALA A 1 101 ? -0.085 -6.100 -25.734 1.00 84.19 101 ALA A O 1
ATOM 741 N N . VAL A 1 102 ? -0.432 -3.927 -25.313 1.00 78.19 102 VAL A N 1
ATOM 742 C CA . VAL A 1 102 ? -1.269 -4.096 -24.105 1.00 78.19 102 VAL A CA 1
ATOM 743 C C . VAL A 1 102 ? -2.642 -4.751 -24.361 1.00 78.19 102 VAL A C 1
ATOM 745 O O . VAL A 1 102 ? -3.464 -4.822 -23.453 1.00 78.19 102 VAL A O 1
ATOM 748 N N . GLY A 1 103 ? -2.894 -5.250 -25.575 1.00 72.06 103 GLY A N 1
ATOM 749 C CA . GLY A 1 103 ? -4.225 -5.628 -26.054 1.00 72.06 103 GLY A CA 1
ATOM 750 C C . GLY A 1 103 ? -5.006 -4.422 -26.585 1.00 72.06 103 GLY A C 1
ATOM 751 O O . GLY A 1 103 ? -4.438 -3.349 -26.792 1.00 72.06 103 GLY A O 1
ATOM 752 N N . SER A 1 104 ? -6.300 -4.599 -26.852 1.00 66.88 104 SER A N 1
ATOM 753 C CA . SER A 1 104 ? -7.197 -3.494 -27.209 1.0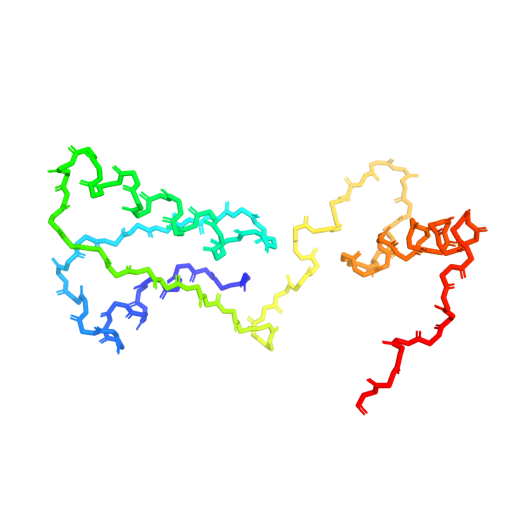0 66.88 104 SER A CA 1
ATOM 754 C C . SER A 1 104 ? -7.535 -2.668 -25.966 1.00 66.88 104 SER A C 1
ATOM 756 O O . SER A 1 104 ? -8.041 -3.231 -24.993 1.00 66.88 104 SER A O 1
ATOM 758 N N . LEU A 1 105 ? -7.258 -1.362 -26.021 1.00 52.41 105 LEU A N 1
ATOM 759 C CA . LEU A 1 105 ? -7.807 -0.358 -25.102 1.00 52.41 105 LEU A CA 1
ATOM 760 C C . LEU A 1 105 ? -9.266 -0.050 -25.450 1.00 52.41 105 LEU A C 1
ATOM 762 O O . LEU A 1 105 ? -9.568 -0.006 -26.665 1.00 52.41 105 LEU A O 1
#

pLDDT: mean 87.24, std 10.45, range [52.41, 98.62]

Radius of gyration: 18.98 Å; chains: 1; bounding box: 48×33×46 Å

Organism: NCBI:txid2706086

Sequence (105 aa):
EGVMMPELYLADALGAVGKPMLRVHTAGSVGGSTALVAANLVAARVHRTVLTLAFEKQSESNAMWGLSLPVPFQQPLLAGAGGFFAPHVRAYMRRTGAPDAVGSL

InterPro domains:
  IPR016039 Thiolase-like [G3DSA:3.40.47.10] (1-102)

Secondary structure (DSSP, 8-state):
---S-THHHHHHHTT-TTS-------GGGHHHHHHHHHHHHHHTTS-S---------GGGS-TTTTT----TTS-----HHHHHHHHHHHHHHHHHT--SS----

Foldseek 3Di:
DADPPPVVVVCVVVVNVPHDDDQDDDDPCRQVVQVVVQVVCCVVVVDVDDDGDDDDDVVNHDQCPPPQDDDPPDDGPSQGPCRVCVVVVVVVCVVPVDDPDPPDD